Protein AF-A0A1J5VN09-F1 (afdb_monomer)

Foldseek 3Di:
DDPLVVQLVVLLVVLVVLCVVLVVCVVVVVNVSSVVSNVSSCCSNPVSNVCSVPPPVPPDDD

Solvent-accessible surface area (backbone atoms only — not comparable to full-atom values): 3205 Å² total; per-residue (Å²): 134,58,70,46,58,54,52,28,54,53,32,33,57,54,13,53,53,26,44,53,51,15,52,54,26,46,76,67,68,36,56,73,58,14,50,53,25,43,55,51,15,45,42,26,53,44,54,51,30,49,50,30,46,67,75,62,57,51,79,74,86,126

Mean predicted aligned error: 4.26 Å

Radius of gyration: 14.57 Å; Cα contacts (8 Å, |Δi|>4): 65; chains: 1; bounding box: 34×12×44 Å

Sequence (62 aa):
MGSATVTGIASIAVGFGFIAAAFVATNRQEIARAVGYGITAFVFITVIPVILAVFVAVPNPQ

Structure (mmCIF, N/CA/C/O backbone):
data_AF-A0A1J5VN09-F1
#
_entry.id   AF-A0A1J5VN09-F1
#
loop_
_atom_site.group_PDB
_atom_site.id
_atom_site.type_symbol
_atom_site.label_atom_id
_atom_site.label_alt_id
_atom_site.label_comp_id
_atom_site.label_asym_id
_atom_site.label_entity_id
_atom_site.label_seq_id
_atom_site.pdbx_PDB_ins_code
_atom_site.Cartn_x
_atom_site.Cartn_y
_atom_site.Cartn_z
_atom_site.occupancy
_atom_site.B_iso_or_equiv
_atom_site.auth_seq_id
_atom_site.auth_comp_id
_atom_site.auth_asym_id
_atom_site.auth_atom_id
_atom_site.pdbx_PDB_model_num
ATOM 1 N N . MET A 1 1 ? -0.276 -2.632 -25.031 1.00 60.59 1 MET A N 1
ATOM 2 C CA . MET A 1 1 ? -0.016 -2.045 -23.696 1.00 60.59 1 MET A CA 1
ATOM 3 C C . MET A 1 1 ? 1.180 -2.757 -23.091 1.00 60.59 1 MET A C 1
ATOM 5 O O . MET A 1 1 ? 1.258 -3.969 -23.243 1.00 60.59 1 MET A O 1
ATOM 9 N N . GLY A 1 2 ? 2.115 -2.029 -22.477 1.00 85.50 2 GLY A N 1
ATOM 10 C CA . GLY A 1 2 ? 3.295 -2.638 -21.853 1.00 85.50 2 GLY A CA 1
ATOM 11 C C . GLY A 1 2 ? 2.924 -3.439 -20.604 1.00 85.50 2 GLY A C 1
ATOM 12 O O . GLY A 1 2 ? 1.984 -3.074 -19.895 1.00 85.50 2 GLY A O 1
ATOM 13 N N . SER A 1 3 ? 3.664 -4.513 -20.324 1.00 87.44 3 SER A N 1
ATOM 14 C CA . SER A 1 3 ? 3.472 -5.341 -19.123 1.00 87.44 3 SER A CA 1
ATOM 15 C C . SER A 1 3 ? 3.518 -4.502 -17.842 1.00 87.44 3 SER A C 1
ATOM 17 O O . SER A 1 3 ? 2.635 -4.637 -17.002 1.00 87.44 3 SER A O 1
ATOM 19 N N . ALA A 1 4 ? 4.453 -3.551 -17.745 1.00 89.44 4 ALA A N 1
ATOM 20 C CA . ALA A 1 4 ? 4.567 -2.620 -16.618 1.00 89.44 4 ALA A CA 1
ATOM 21 C C . ALA A 1 4 ? 3.297 -1.784 -16.387 1.00 89.44 4 ALA A C 1
ATOM 23 O O . ALA A 1 4 ? 2.868 -1.604 -15.249 1.00 89.44 4 ALA A O 1
ATOM 24 N N . THR A 1 5 ? 2.659 -1.311 -17.462 1.00 91.19 5 THR A N 1
ATOM 25 C CA . THR A 1 5 ? 1.406 -0.549 -17.379 1.00 91.19 5 THR A CA 1
ATOM 26 C C . THR A 1 5 ? 0.281 -1.408 -16.811 1.00 91.19 5 THR A C 1
ATOM 28 O O . THR A 1 5 ? -0.443 -0.969 -15.922 1.00 91.19 5 THR A O 1
ATOM 31 N N . VAL A 1 6 ? 0.148 -2.647 -17.293 1.00 94.00 6 VAL A N 1
ATOM 32 C CA . VAL A 1 6 ? -0.883 -3.581 -16.816 1.00 94.00 6 VAL A CA 1
ATOM 33 C C . VAL A 1 6 ? -0.648 -3.943 -15.349 1.00 94.00 6 VAL A C 1
ATOM 35 O O . VAL A 1 6 ? -1.587 -3.908 -14.556 1.00 94.00 6 VAL A O 1
ATOM 38 N N . THR A 1 7 ? 0.600 -4.219 -14.959 1.00 93.44 7 THR A N 1
ATOM 39 C CA . THR A 1 7 ? 0.964 -4.508 -13.566 1.00 93.44 7 THR A CA 1
ATOM 40 C C . THR A 1 7 ? 0.686 -3.320 -12.641 1.00 93.44 7 THR A C 1
ATOM 42 O O . THR A 1 7 ? 0.149 -3.522 -11.555 1.00 93.44 7 THR A O 1
ATOM 45 N N . GLY A 1 8 ? 0.976 -2.086 -13.071 1.00 93.44 8 GLY A N 1
ATOM 46 C CA . GLY A 1 8 ? 0.665 -0.882 -12.294 1.00 93.44 8 GLY A CA 1
ATOM 47 C C . GLY A 1 8 ? -0.839 -0.687 -12.083 1.00 93.44 8 GLY A C 1
ATOM 48 O O . GLY A 1 8 ? -1.279 -0.427 -10.968 1.00 93.44 8 GLY A O 1
ATOM 49 N N . ILE A 1 9 ? -1.653 -0.892 -13.123 1.00 94.81 9 ILE A N 1
ATOM 50 C CA . ILE A 1 9 ? -3.120 -0.823 -13.004 1.00 94.81 9 ILE A CA 1
ATOM 51 C C . ILE A 1 9 ? -3.639 -1.902 -12.044 1.00 94.81 9 ILE A C 1
ATOM 53 O O . ILE A 1 9 ? -4.462 -1.618 -11.173 1.00 94.81 9 ILE A O 1
ATOM 57 N N . ALA A 1 10 ? -3.140 -3.134 -12.171 1.00 96.31 10 ALA A N 1
ATOM 58 C CA . ALA A 1 10 ? -3.530 -4.231 -11.293 1.00 96.31 10 ALA A CA 1
ATOM 59 C C . ALA A 1 10 ? -3.160 -3.953 -9.825 1.00 96.31 10 ALA A C 1
ATOM 61 O O . ALA A 1 10 ? -3.962 -4.236 -8.934 1.00 96.31 10 ALA A O 1
ATOM 62 N N . SER A 1 11 ? -1.993 -3.352 -9.554 1.00 94.56 11 SER A N 1
ATOM 63 C CA . SER A 1 11 ? -1.605 -3.001 -8.183 1.00 94.56 11 SER A CA 1
ATOM 64 C C . SER A 1 11 ? -2.529 -1.937 -7.589 1.00 94.56 11 SER A C 1
ATOM 66 O O . SER A 1 11 ? -2.933 -2.069 -6.436 1.00 94.56 11 SER A O 1
ATOM 68 N N . ILE A 1 12 ? -2.941 -0.937 -8.377 1.00 95.00 12 ILE A N 1
ATOM 69 C CA . ILE A 1 12 ? -3.895 0.092 -7.938 1.00 95.00 12 ILE A CA 1
ATOM 70 C C . ILE A 1 12 ? -5.241 -0.541 -7.564 1.00 95.00 12 ILE A C 1
ATOM 72 O O . ILE A 1 12 ? -5.799 -0.215 -6.515 1.00 95.00 12 ILE A O 1
ATOM 76 N N . ALA A 1 13 ? -5.744 -1.478 -8.374 1.00 97.44 13 ALA A N 1
ATOM 77 C CA . ALA A 1 13 ? -6.992 -2.186 -8.081 1.00 97.44 13 ALA A CA 1
ATOM 78 C C . ALA A 1 13 ? -6.925 -2.946 -6.741 1.00 97.44 13 ALA A C 1
ATOM 80 O O . ALA A 1 13 ? -7.850 -2.862 -5.933 1.00 97.44 13 ALA A O 1
ATOM 81 N N . VAL A 1 14 ? -5.803 -3.621 -6.461 1.00 97.06 14 VAL A N 1
ATOM 82 C CA . VAL A 1 14 ? -5.552 -4.271 -5.161 1.00 97.06 14 VAL A CA 1
ATOM 83 C C . VAL A 1 14 ? -5.496 -3.242 -4.028 1.00 97.06 14 VAL A C 1
ATOM 85 O O . VAL A 1 14 ? -6.082 -3.450 -2.965 1.00 97.06 14 VAL A O 1
ATOM 88 N N . GLY A 1 15 ? -4.845 -2.103 -4.261 1.00 96.12 15 GLY A N 1
ATOM 89 C CA . GLY A 1 15 ? -4.760 -1.005 -3.305 1.00 96.12 15 GLY A CA 1
ATOM 90 C C . GLY A 1 15 ? -6.124 -0.456 -2.881 1.00 96.12 15 GLY A C 1
ATOM 91 O O . GLY A 1 15 ? -6.351 -0.239 -1.692 1.00 96.12 15 GLY A O 1
ATOM 92 N N . PHE A 1 16 ? -7.073 -0.314 -3.810 1.00 96.94 16 PHE A N 1
ATOM 93 C CA . PHE A 1 16 ? -8.450 0.065 -3.469 1.00 96.94 16 PHE A CA 1
ATOM 94 C C . PHE A 1 16 ? -9.148 -0.967 -2.573 1.00 96.94 16 PHE A C 1
ATOM 96 O O . PHE A 1 16 ? -9.907 -0.585 -1.681 1.00 96.94 16 PHE A O 1
ATOM 103 N N . GLY A 1 17 ? -8.846 -2.257 -2.742 1.00 97.38 17 GLY A N 1
ATOM 104 C CA . GLY A 1 17 ? -9.301 -3.304 -1.823 1.00 97.38 17 GLY A CA 1
ATOM 105 C C . GLY A 1 17 ? -8.811 -3.072 -0.390 1.00 97.38 17 GLY A C 1
ATOM 106 O O . GLY A 1 17 ? -9.588 -3.178 0.559 1.00 97.38 17 GLY A O 1
ATOM 107 N N . PHE A 1 18 ? -7.550 -2.663 -0.224 1.00 97.56 18 PHE A N 1
ATOM 108 C CA . PHE A 1 18 ? -7.010 -2.291 1.085 1.00 97.56 18 PHE A CA 1
ATOM 109 C C . PHE A 1 18 ? -7.635 -1.012 1.652 1.00 97.56 18 PHE A C 1
ATOM 111 O O . PHE A 1 18 ? -7.860 -0.950 2.857 1.00 97.56 18 PHE A O 1
ATOM 118 N N . ILE A 1 19 ? -7.991 -0.026 0.822 1.00 96.06 19 ILE A N 1
ATOM 119 C CA . ILE A 1 19 ? -8.751 1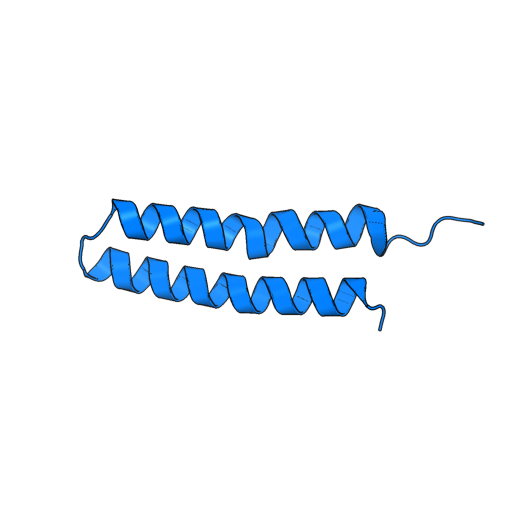.150 1.284 1.00 96.06 19 ILE A CA 1
ATOM 120 C C . ILE A 1 19 ? -10.121 0.727 1.827 1.00 96.06 19 ILE A C 1
ATOM 122 O O . ILE A 1 19 ? -10.509 1.153 2.915 1.00 96.06 19 ILE A O 1
ATOM 126 N N . ALA A 1 20 ? -10.840 -0.144 1.115 1.00 96.81 20 ALA A N 1
ATOM 127 C CA . ALA A 1 20 ? -12.121 -0.665 1.589 1.00 96.81 20 ALA A CA 1
ATOM 128 C C . ALA A 1 20 ? -11.962 -1.430 2.917 1.00 96.81 20 ALA A C 1
ATOM 130 O O . ALA A 1 20 ? -12.741 -1.224 3.849 1.00 96.81 20 ALA A O 1
ATOM 131 N N . ALA A 1 21 ? -10.916 -2.252 3.049 1.00 96.31 21 ALA A N 1
ATOM 132 C CA . ALA A 1 21 ? -10.596 -2.939 4.300 1.00 96.31 21 ALA A CA 1
ATO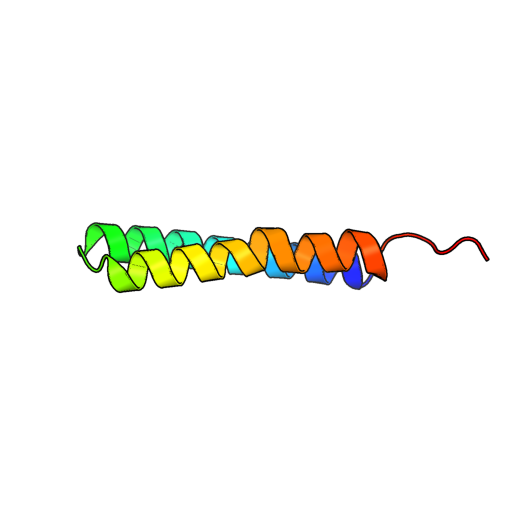M 133 C C . ALA A 1 21 ? -10.254 -1.961 5.440 1.00 96.31 21 ALA A C 1
ATOM 135 O O . ALA A 1 21 ? -10.719 -2.146 6.565 1.00 96.31 21 ALA A O 1
ATOM 136 N N . ALA A 1 22 ? -9.506 -0.890 5.154 1.00 95.81 22 ALA A N 1
ATOM 137 C CA . ALA A 1 22 ? -9.194 0.165 6.116 1.00 95.81 22 ALA A CA 1
ATOM 138 C C . ALA A 1 22 ? -10.464 0.871 6.608 1.00 95.81 22 ALA A C 1
ATOM 140 O O . ALA A 1 22 ? -10.616 1.107 7.808 1.00 95.81 22 ALA A O 1
ATOM 141 N N . PHE A 1 23 ? -11.405 1.147 5.704 1.00 95.62 23 PHE A N 1
ATOM 142 C CA . PHE A 1 23 ? -12.698 1.737 6.043 1.00 95.62 23 PHE A CA 1
ATOM 143 C C . PHE A 1 23 ? -13.521 0.817 6.955 1.00 95.62 23 PHE A C 1
ATOM 145 O O . PHE A 1 23 ? -14.010 1.247 8.000 1.00 95.62 23 PHE A O 1
ATOM 152 N N . VAL A 1 24 ? -13.611 -0.474 6.622 1.00 97.25 24 VAL A N 1
ATOM 153 C CA . VAL A 1 24 ? -14.304 -1.464 7.463 1.00 97.25 24 VAL A CA 1
ATOM 154 C C . VAL A 1 24 ? -13.647 -1.585 8.842 1.00 97.25 24 VAL A C 1
ATOM 156 O O . VAL A 1 24 ? -14.354 -1.596 9.849 1.00 97.25 24 VAL A O 1
ATOM 159 N N . ALA A 1 25 ? -12.314 -1.636 8.913 1.00 96.56 25 ALA A N 1
ATOM 160 C CA . ALA A 1 25 ? -11.578 -1.696 10.177 1.00 96.56 25 ALA A CA 1
ATOM 161 C C . ALA A 1 25 ? -11.788 -0.434 11.029 1.00 96.56 25 ALA A C 1
ATOM 163 O O . ALA A 1 25 ? -11.968 -0.529 12.243 1.00 96.56 25 ALA A O 1
ATOM 164 N N . THR A 1 26 ? -11.849 0.740 10.393 1.00 96.50 26 THR A N 1
ATOM 165 C CA . THR A 1 26 ? -12.148 2.015 11.064 1.00 96.50 26 THR A CA 1
ATOM 166 C C . THR A 1 26 ? -13.542 1.991 11.687 1.00 96.50 26 THR A C 1
ATOM 168 O O . THR A 1 26 ? -13.694 2.328 12.859 1.00 96.50 26 THR A O 1
ATOM 171 N N . ASN A 1 27 ? -14.548 1.500 10.954 1.00 96.50 27 ASN A N 1
ATOM 172 C CA . ASN A 1 27 ? -15.921 1.376 11.460 1.00 96.50 27 ASN A CA 1
ATOM 173 C C . ASN A 1 27 ? -16.048 0.385 12.626 1.00 96.50 27 ASN A C 1
ATOM 175 O O . ASN A 1 27 ? -16.962 0.499 13.438 1.00 96.50 27 ASN A O 1
ATOM 179 N N . ARG A 1 28 ? -15.127 -0.578 12.730 1.00 96.00 28 ARG A N 1
ATOM 180 C CA . ARG A 1 28 ? -15.034 -1.528 13.849 1.00 96.00 28 ARG A CA 1
ATOM 181 C C . ARG A 1 28 ? -14.175 -1.017 15.013 1.00 96.00 28 ARG A C 1
ATOM 183 O O . ARG A 1 28 ? -13.927 -1.772 15.944 1.00 96.00 28 ARG A O 1
ATOM 190 N N . GLN A 1 29 ? -13.711 0.236 14.962 1.00 94.62 29 GLN A N 1
ATOM 191 C CA . GLN A 1 29 ? -12.766 0.834 15.917 1.00 94.62 29 GLN A CA 1
ATOM 192 C C . GLN A 1 29 ? -11.427 0.077 16.034 1.00 94.62 29 GLN A C 1
ATOM 194 O O . GLN A 1 29 ? -10.676 0.242 16.994 1.00 94.62 29 GLN A O 1
ATOM 199 N N . GLU A 1 30 ? -11.066 -0.713 15.020 1.00 94.62 30 GLU A N 1
ATOM 200 C CA . GLU A 1 30 ? -9.810 -1.462 14.954 1.00 94.62 30 GLU A CA 1
ATOM 201 C C . GLU A 1 30 ? -8.694 -0.582 14.363 1.00 94.62 30 GLU A C 1
ATOM 203 O O . GLU A 1 30 ? -8.147 -0.863 13.294 1.00 94.62 30 GLU A O 1
ATOM 208 N N . ILE A 1 31 ? -8.354 0.512 15.054 1.00 93.12 31 ILE A N 1
ATOM 209 C CA . ILE A 1 31 ? -7.498 1.588 14.517 1.00 93.12 31 ILE A CA 1
ATOM 210 C C . ILE A 1 31 ? -6.139 1.075 14.025 1.00 93.12 31 ILE A C 1
ATOM 212 O O . ILE A 1 31 ? -5.701 1.440 12.937 1.00 93.12 31 ILE A O 1
ATOM 216 N N . ALA A 1 32 ? -5.492 0.170 14.766 1.00 94.31 32 ALA A N 1
ATOM 217 C CA . ALA A 1 32 ? -4.206 -0.398 14.357 1.00 94.31 32 ALA A CA 1
ATOM 218 C C . ALA A 1 32 ? -4.293 -1.155 13.016 1.00 94.31 32 ALA A C 1
ATOM 220 O O . ALA A 1 32 ? -3.402 -1.041 12.174 1.00 94.31 32 ALA A O 1
ATOM 221 N N . ARG A 1 33 ? -5.391 -1.889 12.784 1.00 94.12 33 ARG A N 1
ATOM 222 C CA . ARG A 1 33 ? -5.629 -2.597 11.517 1.00 94.12 33 ARG A CA 1
ATOM 223 C C . ARG A 1 33 ? -5.975 -1.626 10.398 1.00 94.12 33 ARG A C 1
ATOM 225 O O . ARG A 1 33 ? -5.454 -1.776 9.299 1.00 94.12 33 ARG A O 1
ATOM 232 N N . ALA A 1 34 ? -6.784 -0.606 10.684 1.00 95.25 34 ALA A N 1
ATOM 233 C CA . ALA A 1 34 ? -7.103 0.444 9.722 1.00 95.25 34 ALA A CA 1
ATOM 234 C C . ALA A 1 34 ? -5.842 1.163 9.219 1.00 95.25 34 ALA A C 1
ATOM 236 O O . ALA A 1 34 ? -5.670 1.332 8.014 1.00 95.25 34 ALA A O 1
ATOM 237 N N . VAL A 1 35 ? -4.921 1.502 10.127 1.00 97.00 35 VAL A N 1
ATOM 238 C CA . VAL A 1 35 ? -3.621 2.097 9.781 1.00 97.00 35 VAL A CA 1
ATOM 239 C C . VAL A 1 35 ? -2.779 1.127 8.949 1.00 97.00 35 VAL A C 1
ATOM 241 O O . VAL A 1 35 ? -2.256 1.523 7.909 1.00 97.00 35 VAL A O 1
ATOM 244 N N . GLY A 1 36 ? -2.692 -0.149 9.340 1.00 97.44 36 GLY A N 1
ATOM 245 C CA . GLY A 1 36 ? -1.960 -1.165 8.573 1.00 97.44 36 GLY A CA 1
ATOM 246 C C . GLY A 1 36 ? -2.488 -1.340 7.143 1.00 97.44 36 GLY A C 1
ATOM 247 O O . GLY A 1 36 ? -1.710 -1.377 6.186 1.00 97.44 36 GLY A O 1
ATOM 248 N N . TYR A 1 37 ? -3.811 -1.374 6.975 1.00 97.62 37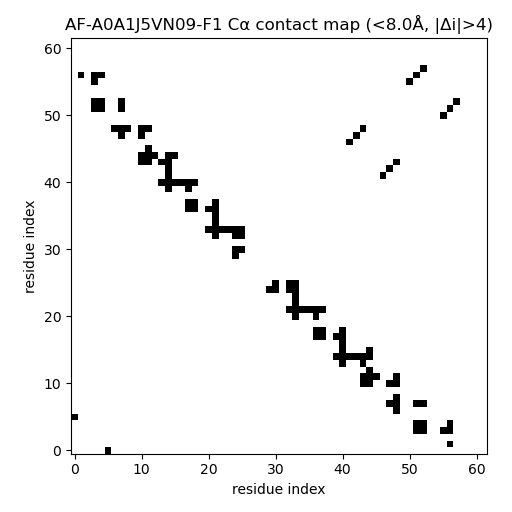 TYR A N 1
ATOM 249 C CA . TYR A 1 37 ? -4.445 -1.412 5.658 1.00 97.62 37 TYR A CA 1
ATOM 250 C C . TYR A 1 37 ? -4.218 -0.121 4.867 1.00 97.62 37 TYR A C 1
ATOM 252 O O . TYR A 1 37 ? -3.929 -0.199 3.678 1.00 97.62 37 TYR A O 1
ATOM 260 N N . GLY A 1 38 ? -4.262 1.048 5.510 1.00 96.38 38 GLY A N 1
ATOM 261 C CA . GLY A 1 38 ? -3.959 2.332 4.873 1.00 96.38 38 GLY A CA 1
ATOM 262 C C . GLY A 1 38 ? -2.518 2.423 4.357 1.00 96.38 38 GLY A C 1
ATOM 263 O O . GLY A 1 38 ? -2.298 2.822 3.215 1.00 96.38 38 GLY A O 1
ATOM 264 N N . ILE A 1 39 ? -1.537 1.983 5.151 1.00 97.69 39 ILE A N 1
ATOM 265 C CA . ILE A 1 39 ? -0.125 1.920 4.736 1.00 97.69 39 ILE A CA 1
ATOM 266 C C . ILE A 1 39 ? 0.043 0.954 3.559 1.00 97.69 39 ILE A C 1
ATOM 268 O O . ILE A 1 39 ? 0.730 1.262 2.586 1.00 97.69 39 ILE A O 1
ATOM 272 N N . THR A 1 40 ? -0.619 -0.201 3.614 1.00 97.25 40 THR A N 1
ATOM 273 C CA . THR A 1 40 ? -0.555 -1.185 2.527 1.00 97.25 40 THR A CA 1
ATOM 274 C C . THR A 1 40 ? -1.190 -0.628 1.250 1.00 97.25 40 THR A C 1
ATOM 276 O O . THR A 1 40 ? -0.584 -0.693 0.182 1.00 97.25 40 THR A O 1
ATOM 279 N N . ALA A 1 41 ? -2.362 0.003 1.354 1.00 97.50 41 ALA A N 1
ATOM 280 C CA . ALA A 1 41 ? -3.012 0.689 0.241 1.00 97.50 41 ALA A CA 1
ATOM 281 C C . ALA A 1 41 ? -2.099 1.748 -0.386 1.00 97.50 41 ALA A C 1
ATOM 283 O O . ALA A 1 41 ? -1.986 1.807 -1.610 1.00 97.50 41 ALA A O 1
ATOM 284 N N . PHE A 1 42 ? -1.404 2.538 0.437 1.00 97.00 42 PHE A N 1
ATOM 285 C CA . PHE A 1 42 ? -0.439 3.522 -0.042 1.00 97.00 42 PHE A CA 1
ATOM 286 C C . PHE A 1 42 ? 0.636 2.867 -0.918 1.00 97.00 42 PHE A C 1
ATOM 288 O O . PHE A 1 42 ? 0.812 3.281 -2.057 1.00 97.00 42 PHE A O 1
ATOM 295 N N . VAL A 1 43 ? 1.285 1.793 -0.459 1.00 97.44 43 VAL A N 1
ATOM 296 C CA . VAL A 1 43 ? 2.327 1.097 -1.241 1.00 97.44 43 VAL A CA 1
ATOM 297 C C . VAL A 1 43 ? 1.808 0.616 -2.602 1.00 97.44 43 VAL A C 1
ATOM 299 O O . VAL A 1 43 ? 2.484 0.780 -3.620 1.00 97.44 43 VAL A O 1
ATOM 302 N N . 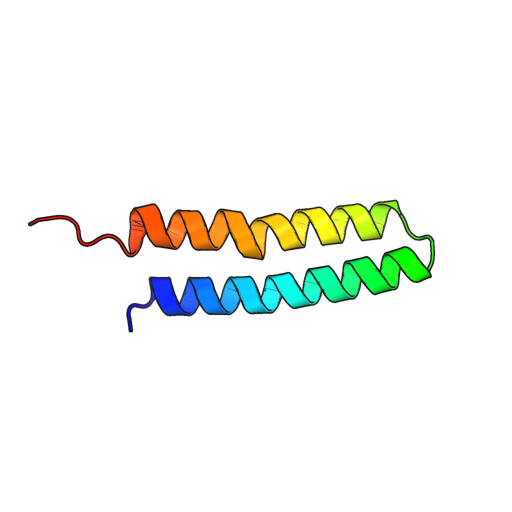PHE A 1 44 ? 0.601 0.051 -2.639 1.00 97.00 44 PHE A N 1
ATOM 303 C CA . PHE A 1 44 ? 0.017 -0.508 -3.860 1.00 97.00 44 PHE A CA 1
ATOM 304 C C . PHE A 1 44 ? -0.478 0.543 -4.859 1.00 97.00 44 PHE A C 1
ATOM 306 O O . PHE A 1 44 ? -0.434 0.292 -6.065 1.00 97.00 44 PHE A O 1
ATOM 313 N N . ILE A 1 45 ? -0.938 1.701 -4.381 1.00 97.12 45 ILE A N 1
ATOM 314 C CA . ILE A 1 45 ? -1.473 2.779 -5.227 1.00 97.12 45 ILE A CA 1
ATOM 315 C C . ILE A 1 45 ? -0.376 3.764 -5.647 1.00 97.12 45 ILE A C 1
ATOM 317 O O . ILE A 1 45 ? -0.479 4.364 -6.713 1.00 97.12 45 ILE A O 1
ATOM 321 N N . THR A 1 46 ? 0.674 3.940 -4.840 1.00 96.25 46 THR A N 1
ATOM 322 C CA . THR A 1 46 ? 1.715 4.948 -5.093 1.00 96.25 46 THR A CA 1
ATOM 323 C C . THR A 1 46 ? 3.058 4.310 -5.416 1.00 96.25 46 THR A C 1
ATOM 325 O O . THR A 1 46 ? 3.527 4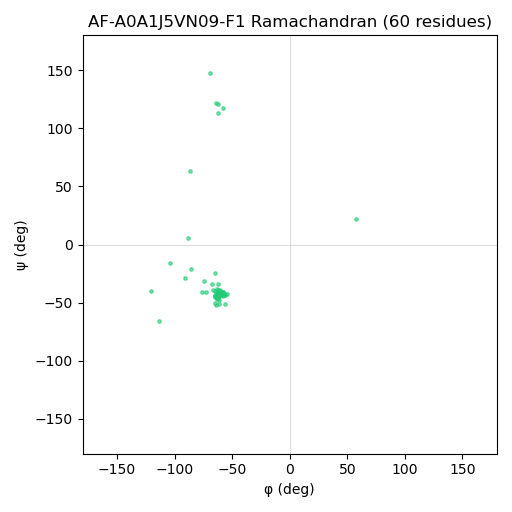.421 -6.544 1.00 96.25 46 THR A O 1
ATOM 328 N N . VAL A 1 47 ? 3.668 3.604 -4.465 1.00 96.25 47 VAL A N 1
ATOM 329 C CA . VAL A 1 47 ? 5.061 3.152 -4.572 1.00 96.25 47 VAL A CA 1
ATOM 330 C C . VAL A 1 47 ? 5.249 2.213 -5.760 1.00 96.25 47 VAL A C 1
ATOM 332 O O . VAL A 1 47 ? 6.113 2.458 -6.600 1.00 96.25 47 VAL A O 1
ATOM 335 N N . ILE A 1 48 ? 4.420 1.172 -5.872 1.00 94.50 48 ILE A N 1
ATOM 336 C CA . ILE A 1 48 ? 4.536 0.193 -6.961 1.00 94.50 48 ILE A CA 1
ATOM 337 C C . ILE A 1 48 ? 4.274 0.851 -8.331 1.00 94.50 48 ILE A C 1
ATOM 339 O O . ILE A 1 48 ? 5.142 0.738 -9.201 1.00 94.50 48 ILE A O 1
ATOM 343 N N . PRO A 1 49 ? 3.162 1.586 -8.553 1.00 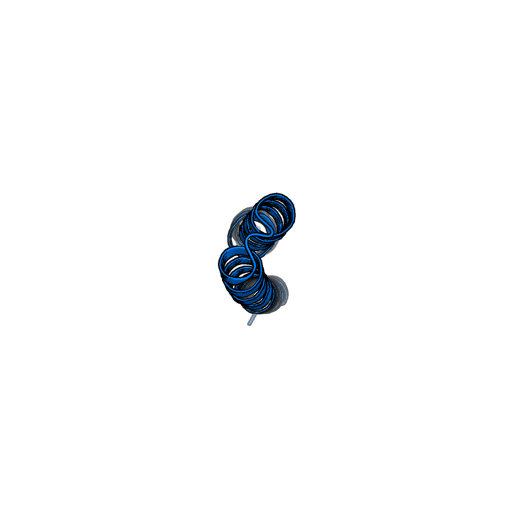93.88 49 PRO A N 1
ATOM 344 C CA . PRO A 1 49 ? 2.910 2.238 -9.837 1.00 93.88 49 PRO A CA 1
ATOM 345 C C . PRO A 1 49 ? 3.975 3.260 -10.218 1.00 93.88 49 PRO A C 1
ATOM 347 O O . PRO A 1 49 ? 4.369 3.303 -11.380 1.00 93.88 49 PRO A O 1
ATOM 350 N N . VAL A 1 50 ? 4.475 4.051 -9.263 1.00 95.38 50 VAL A N 1
ATOM 351 C CA . VAL A 1 50 ? 5.521 5.051 -9.523 1.00 95.38 50 VAL A CA 1
ATOM 352 C C . VAL A 1 50 ? 6.823 4.374 -9.941 1.00 95.38 50 VAL A C 1
ATOM 354 O O . VAL A 1 50 ? 7.421 4.791 -10.929 1.00 95.38 50 VAL A O 1
ATOM 357 N N . ILE A 1 51 ? 7.241 3.302 -9.261 1.00 94.88 51 ILE A N 1
ATOM 358 C CA . ILE A 1 51 ? 8.455 2.562 -9.637 1.00 94.88 51 ILE A CA 1
ATOM 359 C C . ILE A 1 51 ? 8.312 1.976 -11.045 1.00 94.88 51 ILE A C 1
ATOM 361 O O . ILE A 1 51 ? 9.204 2.140 -11.877 1.00 94.88 51 ILE A O 1
ATOM 365 N N . LEU A 1 52 ? 7.182 1.328 -11.337 1.00 92.06 52 LEU A N 1
ATOM 366 C CA . LEU A 1 52 ? 6.928 0.752 -12.658 1.00 92.06 52 LEU A CA 1
ATOM 367 C C . LEU A 1 52 ? 6.886 1.828 -13.748 1.00 92.06 52 LEU A C 1
ATOM 369 O O . LEU A 1 52 ? 7.437 1.630 -14.829 1.00 92.06 52 LEU A O 1
ATOM 373 N N . ALA A 1 53 ? 6.266 2.973 -13.466 1.00 90.25 53 ALA A N 1
ATOM 374 C CA . ALA A 1 53 ? 6.179 4.079 -14.405 1.00 90.25 53 ALA A CA 1
ATOM 375 C C . ALA A 1 53 ? 7.558 4.675 -14.704 1.00 90.25 53 ALA A C 1
ATOM 377 O O . ALA A 1 53 ? 7.906 4.814 -15.871 1.00 90.25 53 ALA A O 1
ATOM 378 N N . VAL A 1 54 ? 8.343 4.990 -13.670 1.00 90.44 54 VAL A N 1
ATOM 379 C CA . VAL A 1 54 ? 9.614 5.720 -13.803 1.00 90.44 54 VAL A CA 1
ATOM 380 C C . VAL A 1 54 ? 10.738 4.836 -14.337 1.00 90.44 54 VAL A C 1
ATOM 382 O O . VAL A 1 54 ? 11.512 5.287 -15.174 1.00 90.44 54 VAL A O 1
ATOM 385 N N . PHE A 1 55 ? 10.841 3.588 -13.878 1.00 88.88 55 PHE A N 1
ATOM 386 C CA . PHE A 1 55 ? 12.011 2.751 -14.167 1.00 88.88 55 PHE A CA 1
ATOM 387 C C . PHE A 1 55 ? 11.775 1.680 -15.229 1.00 88.88 55 PHE A C 1
ATOM 389 O O . PHE A 1 55 ? 12.741 1.114 -15.731 1.00 88.88 55 PHE A O 1
ATOM 396 N N . VAL A 1 56 ? 10.517 1.370 -15.560 1.00 85.50 56 VAL A N 1
ATOM 397 C CA . VAL A 1 56 ? 10.197 0.259 -16.473 1.00 85.50 56 VAL A CA 1
ATOM 398 C C . VAL A 1 56 ? 9.431 0.728 -17.704 1.00 85.50 56 VAL A C 1
ATOM 400 O O . VAL A 1 56 ? 9.685 0.244 -18.803 1.00 85.50 56 VAL A O 1
ATOM 403 N N . ALA A 1 57 ? 8.48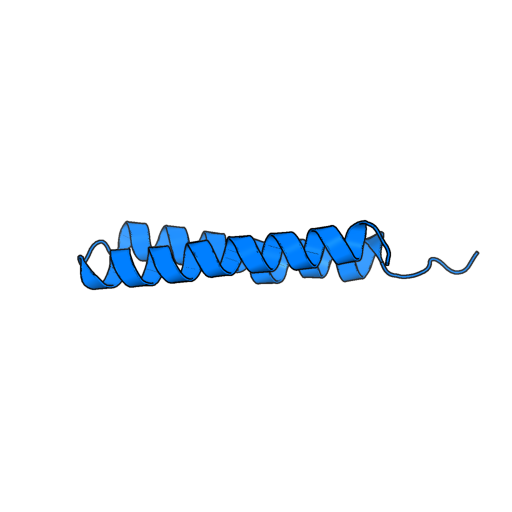4 1.654 -17.543 1.00 81.7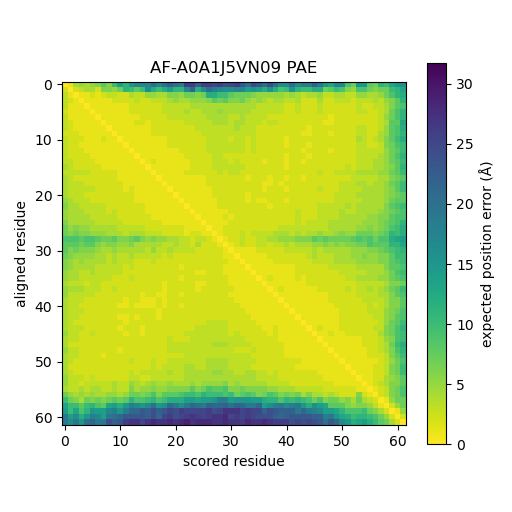5 57 ALA A N 1
ATOM 404 C CA . ALA A 1 57 ? 7.662 2.126 -18.653 1.00 81.75 57 ALA A CA 1
ATOM 405 C C . ALA A 1 57 ? 8.306 3.265 -19.457 1.00 81.75 57 ALA A C 1
ATOM 407 O O . ALA A 1 57 ? 7.908 3.473 -20.604 1.00 81.75 57 ALA A O 1
ATOM 408 N N . VAL A 1 58 ? 9.276 3.996 -18.889 1.00 79.81 58 VAL A N 1
ATOM 409 C CA . VAL A 1 58 ? 10.025 5.019 -19.633 1.00 79.81 58 VAL A CA 1
ATOM 410 C C . VAL A 1 58 ? 10.820 4.332 -20.747 1.00 79.81 58 VAL A C 1
ATOM 412 O O . VAL A 1 58 ? 11.650 3.470 -20.453 1.00 79.81 58 VAL A O 1
ATOM 415 N N . PRO A 1 59 ? 10.606 4.694 -22.025 1.00 68.69 59 PRO A N 1
ATOM 416 C CA . PRO A 1 59 ? 11.444 4.213 -23.110 1.00 68.69 59 PRO A CA 1
ATOM 417 C C . PRO A 1 59 ? 12.869 4.717 -22.875 1.00 68.69 59 PRO A C 1
ATOM 419 O O . PRO A 1 59 ? 13.113 5.922 -22.920 1.00 68.69 59 PRO A O 1
ATOM 422 N N . ASN A 1 60 ? 13.809 3.812 -22.600 1.00 61.16 60 ASN A N 1
ATOM 423 C CA . ASN A 1 60 ? 15.223 4.162 -22.629 1.00 61.16 60 ASN A CA 1
ATOM 424 C C . ASN A 1 60 ? 15.553 4.591 -24.070 1.00 61.16 60 ASN A C 1
ATOM 426 O O . ASN A 1 60 ? 15.320 3.778 -24.971 1.00 61.16 60 ASN A O 1
ATOM 430 N N . PRO A 1 61 ? 16.038 5.822 -24.326 1.00 62.59 61 PRO A N 1
ATOM 431 C CA . PRO A 1 61 ? 16.543 6.155 -25.649 1.00 62.59 61 PRO A CA 1
ATOM 432 C C . PRO A 1 61 ? 17.664 5.159 -25.971 1.00 62.59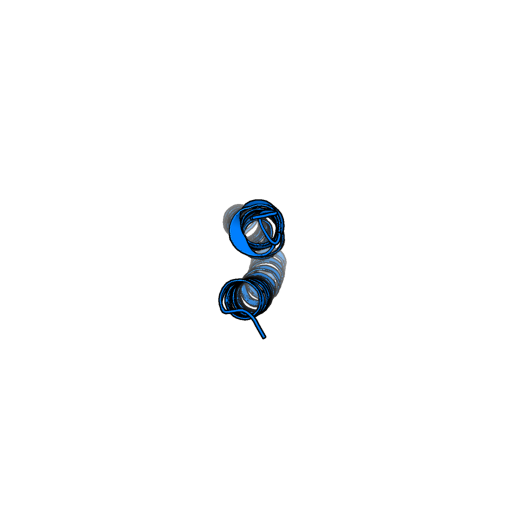 61 PRO A C 1
ATOM 434 O O . PRO A 1 61 ? 18.622 5.041 -25.205 1.00 62.59 61 PRO A O 1
ATOM 437 N N . GLN A 1 62 ? 17.465 4.362 -27.025 1.00 57.56 62 GLN A N 1
ATOM 438 C CA . GLN A 1 62 ? 18.521 3.523 -27.593 1.00 57.56 62 GLN A CA 1
ATOM 439 C C . GLN A 1 62 ? 19.521 4.390 -28.346 1.00 57.56 62 GLN A C 1
ATOM 441 O O . GLN A 1 62 ? 19.069 5.364 -28.992 1.00 57.56 62 GLN A O 1
#

pLDDT: mean 91.73, std 9.6, range [57.56, 97.69]

Secondary structure (DSSP, 8-state):
--HHHHHHHHHHHHHHHHHHHHHHHHHTT-HHHHHHHHHHHHIIIIIHHHHHIIIIIS----